Protein AF-A0A6B3NGH5-F1 (afdb_monomer_lite)

Radius of gyration: 20.78 Å; chains: 1; bounding box: 49×38×72 Å

pLDDT: mean 90.03, std 9.17, range [48.97, 97.44]

Structure (mmCIF, N/CA/C/O backbone):
data_AF-A0A6B3NGH5-F1
#
_entry.id   AF-A0A6B3NGH5-F1
#
loop_
_atom_site.group_PDB
_atom_site.id
_atom_site.type_symbol
_atom_site.label_atom_id
_atom_site.label_alt_id
_atom_site.label_comp_id
_atom_site.label_asym_id
_atom_site.label_entity_id
_atom_site.label_seq_id
_atom_site.pdbx_PDB_ins_code
_atom_site.Cartn_x
_atom_site.Cartn_y
_atom_site.Cartn_z
_atom_site.occupancy
_atom_site.B_iso_or_equiv
_atom_site.auth_seq_id
_atom_site.auth_comp_id
_atom_site.auth_asym_id
_atom_site.auth_atom_id
_atom_site.pdbx_PDB_model_num
ATOM 1 N N . LEU A 1 1 ? 14.952 3.612 -24.398 1.00 73.38 1 LEU A N 1
ATOM 2 C CA . LEU A 1 1 ? 14.025 2.553 -23.954 1.00 73.38 1 LEU A CA 1
ATOM 3 C C . LEU A 1 1 ? 13.295 3.118 -22.760 1.00 73.38 1 LEU A C 1
ATOM 5 O O . LEU A 1 1 ? 13.963 3.381 -21.770 1.00 73.38 1 LEU A O 1
ATOM 9 N N . ASN A 1 2 ? 11.992 3.357 -22.868 1.00 83.50 2 ASN A N 1
ATOM 10 C CA . ASN A 1 2 ? 11.228 3.977 -21.785 1.00 83.50 2 ASN A CA 1
ATOM 11 C C . ASN A 1 2 ? 10.126 3.023 -21.331 1.00 83.50 2 ASN A C 1
ATOM 13 O O . ASN A 1 2 ? 9.523 2.340 -22.158 1.00 83.50 2 ASN A O 1
ATOM 17 N N . ALA A 1 3 ? 9.884 2.954 -20.025 1.00 87.00 3 ALA A N 1
ATOM 18 C CA . ALA A 1 3 ? 8.851 2.119 -19.430 1.00 87.00 3 ALA A CA 1
ATOM 19 C C . ALA A 1 3 ? 7.871 2.992 -18.641 1.00 87.00 3 ALA A C 1
ATOM 21 O O . ALA A 1 3 ? 8.282 3.832 -17.840 1.00 87.00 3 ALA A O 1
ATOM 22 N N . PHE A 1 4 ? 6.578 2.773 -18.869 1.00 90.31 4 PHE A N 1
ATOM 23 C CA . PHE A 1 4 ? 5.489 3.551 -18.291 1.00 90.31 4 PHE A CA 1
ATOM 24 C C . PHE A 1 4 ? 4.533 2.651 -17.514 1.00 90.31 4 PHE A C 1
ATOM 26 O O . PHE A 1 4 ? 3.924 1.740 -18.080 1.00 90.31 4 PHE A O 1
ATOM 33 N N . LEU A 1 5 ? 4.344 2.937 -16.230 1.00 90.56 5 LEU A N 1
ATOM 34 C CA . LEU A 1 5 ? 3.366 2.260 -15.384 1.00 90.56 5 LEU A CA 1
ATOM 35 C C . LEU A 1 5 ? 1.961 2.792 -15.678 1.00 90.56 5 LEU A C 1
ATOM 37 O O . LEU A 1 5 ? 1.683 3.972 -15.465 1.00 90.56 5 LEU A O 1
ATOM 41 N N . LYS A 1 6 ? 1.060 1.931 -16.160 1.00 90.50 6 LYS A N 1
ATOM 42 C CA . LYS A 1 6 ? -0.324 2.315 -16.503 1.00 90.50 6 LYS A CA 1
ATOM 43 C C . LYS A 1 6 ? -1.297 2.128 -15.344 1.00 90.50 6 LYS A C 1
ATOM 45 O O . LYS A 1 6 ? -2.176 2.964 -15.131 1.00 90.50 6 LYS A O 1
ATOM 50 N N . ASN A 1 7 ? -1.144 1.031 -14.609 1.00 90.44 7 ASN A N 1
ATOM 51 C CA . ASN A 1 7 ? -1.932 0.725 -13.424 1.00 90.44 7 ASN A CA 1
ATOM 52 C C . ASN A 1 7 ? -1.047 0.077 -12.362 1.00 90.44 7 ASN A C 1
ATOM 54 O O . ASN A 1 7 ? -0.052 -0.577 -12.685 1.00 90.44 7 ASN A O 1
ATOM 58 N N . PHE A 1 8 ? -1.420 0.294 -11.104 1.00 94.25 8 PHE A N 1
ATOM 59 C CA . PHE A 1 8 ? -0.773 -0.326 -9.964 1.00 94.25 8 PHE A CA 1
ATOM 60 C C . PHE A 1 8 ? -1.779 -0.429 -8.822 1.00 94.25 8 PHE A C 1
ATOM 62 O O . PHE A 1 8 ? -2.109 0.563 -8.179 1.00 94.25 8 PHE A O 1
ATOM 69 N N . LYS A 1 9 ? -2.331 -1.627 -8.631 1.00 95.56 9 LYS A N 1
ATOM 70 C CA . LYS A 1 9 ? -3.400 -1.902 -7.672 1.00 95.56 9 LYS A CA 1
ATOM 71 C C . LYS A 1 9 ? -2.952 -2.927 -6.655 1.00 95.56 9 LYS A C 1
ATOM 73 O O . LYS A 1 9 ? -2.328 -3.932 -7.004 1.00 95.56 9 LYS A O 1
ATOM 78 N N . ILE A 1 10 ? -3.347 -2.697 -5.415 1.00 96.56 10 ILE A N 1
ATOM 79 C CA . ILE A 1 10 ? -3.049 -3.584 -4.299 1.00 96.56 10 ILE A CA 1
ATOM 80 C C . ILE A 1 10 ? -4.373 -4.001 -3.682 1.00 96.56 10 ILE A C 1
ATOM 82 O O . ILE A 1 10 ? -5.109 -3.165 -3.170 1.00 96.56 10 ILE A O 1
ATOM 86 N N . TYR A 1 11 ? -4.684 -5.287 -3.763 1.00 97.19 11 TYR A N 1
ATOM 87 C CA . TYR A 1 11 ? -5.745 -5.901 -2.981 1.00 97.19 11 TYR A CA 1
ATOM 88 C C . TYR A 1 11 ? -5.147 -6.402 -1.670 1.00 97.19 11 TYR A C 1
ATOM 90 O O . TYR A 1 11 ? -4.108 -7.062 -1.677 1.00 97.19 11 TYR A O 1
ATOM 98 N N . SER A 1 12 ? -5.805 -6.112 -0.559 1.00 96.94 12 SER A N 1
ATOM 99 C CA . SER A 1 12 ? -5.442 -6.637 0.751 1.00 96.94 12 SER A CA 1
ATOM 100 C C . SER A 1 12 ? -6.680 -7.134 1.465 1.00 96.94 12 SER A C 1
ATOM 102 O O . SER A 1 12 ? -7.665 -6.409 1.525 1.00 96.94 12 SER A O 1
ATOM 104 N N . GLU A 1 13 ? -6.596 -8.313 2.055 1.00 97.38 13 GLU A N 1
ATOM 105 C CA . GLU A 1 13 ? -7.572 -8.894 2.962 1.00 97.38 13 GLU A CA 1
ATOM 106 C C . GLU A 1 13 ? -6.822 -9.325 4.217 1.00 97.38 13 GLU A C 1
ATOM 108 O O . GLU A 1 13 ? -6.041 -10.279 4.187 1.00 97.38 13 GLU A O 1
ATOM 113 N N . ILE A 1 14 ? -6.985 -8.550 5.287 1.00 96.88 14 ILE A N 1
ATOM 114 C CA . ILE A 1 14 ? -6.198 -8.694 6.510 1.00 96.88 14 ILE A CA 1
ATOM 115 C C . ILE A 1 14 ? -7.109 -9.207 7.611 1.00 96.88 14 ILE A C 1
ATOM 117 O O . ILE A 1 14 ? -8.087 -8.553 7.959 1.00 96.88 14 ILE A O 1
ATOM 121 N N . THR A 1 15 ? -6.776 -10.367 8.169 1.00 96.00 15 THR A N 1
ATOM 122 C CA . THR A 1 15 ? -7.582 -11.025 9.208 1.00 96.00 15 THR A CA 1
ATOM 123 C C . THR A 1 15 ? -6.779 -11.346 10.463 1.00 96.00 15 THR A C 1
ATOM 125 O O . THR A 1 15 ? -7.368 -11.544 11.524 1.00 96.00 15 THR A O 1
ATOM 128 N N . SER A 1 16 ? -5.445 -11.346 10.381 1.00 95.94 16 SER A N 1
ATOM 129 C CA . SER A 1 16 ? -4.566 -11.630 11.521 1.00 95.94 16 SER A CA 1
ATOM 130 C C . SER A 1 16 ? -4.458 -10.485 12.532 1.00 95.94 16 SER A C 1
ATOM 132 O O . SER A 1 16 ? -4.148 -10.725 13.699 1.00 95.94 16 SER A O 1
ATOM 134 N N . LEU A 1 17 ? -4.712 -9.244 12.108 1.00 96.00 17 LEU A N 1
ATOM 135 C CA . LEU A 1 17 ? -4.706 -8.071 12.983 1.00 96.00 17 LEU A CA 1
ATOM 136 C C . LEU A 1 17 ? -6.031 -7.926 13.731 1.00 96.00 17 LEU A C 1
ATOM 138 O O . LEU A 1 17 ? -7.089 -8.294 13.222 1.00 96.00 17 LEU A O 1
ATOM 142 N N . THR A 1 18 ? -5.990 -7.308 14.912 1.00 95.25 18 THR A N 1
ATOM 143 C CA . THR A 1 18 ? -7.204 -6.907 15.633 1.00 95.25 18 THR A CA 1
ATOM 144 C C . THR A 1 18 ? -8.047 -5.980 14.760 1.00 95.25 18 THR A C 1
ATOM 146 O O . THR A 1 18 ? -7.540 -4.972 14.265 1.00 95.25 18 THR A O 1
ATOM 149 N N . ALA A 1 19 ? -9.324 -6.321 14.580 1.00 94.94 19 ALA A N 1
ATOM 150 C CA . ALA A 1 19 ? -10.251 -5.513 13.799 1.00 94.94 19 ALA A CA 1
ATOM 151 C C . ALA A 1 19 ? -10.449 -4.130 14.432 1.00 94.94 19 ALA A C 1
ATOM 153 O O . ALA A 1 19 ? -10.555 -4.006 15.654 1.00 94.94 19 ALA A O 1
ATOM 154 N N . VAL A 1 20 ? -10.514 -3.098 13.591 1.00 95.00 20 VAL A N 1
ATOM 155 C CA . VAL A 1 20 ? -10.707 -1.712 14.022 1.00 95.00 20 VAL A CA 1
ATOM 156 C C . VAL A 1 20 ? -11.993 -1.148 13.441 1.00 95.00 20 VAL A C 1
ATOM 158 O O . VAL A 1 20 ? -12.229 -1.215 12.230 1.00 95.00 20 VAL A O 1
ATOM 161 N N . THR A 1 21 ? -12.800 -0.553 14.313 1.00 93.69 21 THR A N 1
ATOM 162 C CA . THR A 1 21 ? -14.038 0.135 13.957 1.00 93.69 21 THR A CA 1
ATOM 163 C C . THR A 1 21 ? -13.735 1.430 13.202 1.00 93.69 21 THR A C 1
ATOM 165 O O . THR A 1 21 ? -12.830 2.187 13.560 1.00 93.69 21 THR A O 1
ATOM 168 N N . ILE A 1 22 ? -14.490 1.687 12.135 1.00 90.00 22 ILE A N 1
ATOM 169 C CA . ILE A 1 22 ? -14.407 2.940 11.376 1.00 90.00 22 ILE A CA 1
ATOM 170 C C . ILE A 1 22 ? -14.859 4.093 12.289 1.00 90.00 22 ILE A C 1
ATOM 172 O O . ILE A 1 22 ? -15.864 3.938 12.983 1.00 90.00 22 ILE A O 1
ATOM 176 N N . PRO A 1 23 ? -14.153 5.238 12.315 1.00 89.56 23 PRO A N 1
ATOM 177 C CA . PRO A 1 23 ? -14.556 6.362 13.147 1.00 89.56 23 PRO A CA 1
ATOM 178 C C . PRO A 1 23 ? -15.903 6.929 12.690 1.00 89.56 23 PRO A C 1
ATOM 180 O O . PRO A 1 23 ? -16.113 7.178 11.501 1.00 89.56 23 PRO A O 1
ATOM 183 N N . ASP A 1 24 ? -16.786 7.199 13.648 1.00 88.56 24 ASP A N 1
ATOM 184 C CA . ASP A 1 24 ? -18.013 7.945 13.392 1.00 88.56 24 ASP A CA 1
ATOM 185 C C . ASP A 1 24 ? -17.692 9.423 13.153 1.00 88.56 24 ASP A C 1
ATOM 187 O O . ASP A 1 24 ? -17.005 10.079 13.943 1.00 88.56 24 ASP A O 1
ATOM 191 N N . PHE A 1 25 ? -18.229 9.980 12.069 1.00 87.62 25 PHE A N 1
ATOM 192 C CA . PHE A 1 25 ? -18.139 11.411 11.803 1.00 87.62 25 PHE A CA 1
ATOM 193 C C . PHE A 1 25 ? -19.359 12.130 12.370 1.00 87.62 25 PHE A C 1
ATOM 195 O O . PHE A 1 25 ? -20.503 11.789 12.070 1.00 87.62 25 PHE A O 1
ATOM 202 N N . SER A 1 26 ? -19.121 13.187 13.147 1.00 87.06 26 SER A N 1
ATOM 203 C CA . SER A 1 26 ? -20.198 14.093 13.542 1.00 87.06 26 SER A CA 1
ATOM 204 C C . SER A 1 26 ? -20.788 14.786 12.311 1.00 87.06 26 SER A C 1
ATOM 206 O O . SER A 1 26 ? -20.057 15.232 11.427 1.00 87.06 26 SER A O 1
ATOM 208 N N . VAL A 1 27 ? -22.113 14.945 12.280 1.00 85.00 27 VAL A N 1
ATOM 209 C CA . VAL A 1 27 ? -22.830 15.625 11.183 1.00 85.00 27 VAL A CA 1
ATOM 210 C C . VAL A 1 27 ? -22.392 17.087 11.038 1.00 85.00 27 VAL A C 1
ATOM 212 O O . VAL A 1 27 ? -22.444 17.648 9.947 1.00 85.00 27 VAL A O 1
ATOM 215 N N . VAL A 1 28 ? -21.931 17.701 12.131 1.00 91.44 28 VAL A N 1
ATOM 216 C CA . VAL A 1 28 ? -21.432 19.084 12.145 1.00 91.44 28 VAL A CA 1
ATOM 217 C C . VAL A 1 28 ? -19.915 19.184 11.955 1.00 91.44 28 VAL A C 1
ATOM 219 O O . VAL A 1 28 ? -19.385 20.292 11.970 1.00 91.44 28 VAL A O 1
ATOM 222 N N . ALA A 1 29 ? -19.209 18.059 11.782 1.00 89.69 29 ALA A N 1
ATOM 223 C CA . ALA A 1 29 ? -17.766 18.070 11.574 1.00 89.69 29 ALA A CA 1
ATOM 224 C C . ALA A 1 29 ? -17.413 18.740 10.242 1.00 89.69 29 ALA A C 1
ATOM 226 O O . ALA A 1 29 ? -17.968 18.433 9.183 1.00 89.69 29 ALA A O 1
ATOM 227 N N . THR A 1 30 ? -16.434 19.631 10.293 1.00 94.06 30 THR A N 1
ATOM 228 C CA . THR A 1 30 ? -15.821 20.230 9.114 1.00 94.06 30 THR A CA 1
ATOM 229 C C . THR A 1 30 ? -15.057 19.177 8.308 1.00 94.06 30 THR A C 1
ATOM 231 O O . THR A 1 30 ? -14.617 18.149 8.825 1.00 94.06 30 THR A O 1
ATOM 234 N N . ARG A 1 31 ? -14.813 19.457 7.022 1.00 93.19 31 ARG A N 1
ATOM 235 C CA . ARG A 1 31 ? -13.992 18.577 6.171 1.00 93.19 31 ARG A CA 1
ATOM 236 C C . ARG A 1 31 ? -12.586 18.348 6.732 1.00 93.19 31 ARG A C 1
ATOM 238 O O . ARG A 1 31 ? -12.055 17.252 6.598 1.00 93.19 31 ARG A O 1
ATOM 245 N N . ALA A 1 32 ? -11.997 19.364 7.365 1.00 92.50 32 ALA A N 1
ATOM 246 C CA . ALA A 1 32 ? -10.673 19.256 7.970 1.00 92.50 32 ALA A CA 1
ATOM 247 C C . ALA A 1 32 ? -10.668 18.278 9.157 1.00 92.50 32 ALA A C 1
ATOM 249 O O . ALA A 1 32 ? -9.751 17.470 9.281 1.00 92.50 32 ALA A O 1
ATOM 250 N N . GLU A 1 33 ? -11.706 18.306 9.996 1.00 92.81 33 GLU A N 1
ATOM 251 C CA . GLU A 1 33 ? -11.856 17.374 11.121 1.00 92.81 33 GLU A CA 1
ATOM 252 C C . GLU A 1 33 ? -12.081 15.940 10.638 1.00 92.81 33 GLU A C 1
ATOM 254 O O . GLU A 1 33 ? -11.452 15.019 11.154 1.00 92.81 33 GLU A O 1
ATOM 259 N N . GLN A 1 34 ? -12.906 15.753 9.603 1.00 92.00 34 GLN A N 1
ATOM 260 C CA . GLN A 1 34 ? -13.117 14.441 8.984 1.00 92.00 34 GLN A CA 1
ATOM 261 C C . GLN A 1 34 ? -11.812 13.876 8.409 1.00 92.00 34 GLN A C 1
ATOM 263 O O . GLN A 1 34 ? -11.473 12.721 8.655 1.00 92.00 34 GLN A O 1
ATOM 268 N N . GLN A 1 35 ? -11.042 14.700 7.690 1.00 91.75 35 GLN A N 1
ATOM 269 C CA . GLN A 1 35 ? -9.756 14.287 7.129 1.00 91.75 35 GLN A CA 1
ATOM 270 C C . GLN A 1 35 ? -8.741 13.946 8.225 1.00 91.75 35 GLN A C 1
ATOM 272 O O . GLN A 1 35 ? -8.037 12.944 8.117 1.00 91.75 35 GLN A O 1
ATOM 277 N N . LYS A 1 36 ? -8.678 14.748 9.293 1.00 92.06 36 LYS A N 1
ATOM 278 C CA . LYS A 1 36 ? -7.813 14.471 10.441 1.00 92.06 36 LYS A CA 1
ATOM 279 C C . LYS A 1 36 ? -8.173 13.137 11.098 1.00 92.06 36 LYS A C 1
ATOM 281 O O . LYS A 1 36 ? -7.283 12.321 11.301 1.00 92.06 36 LYS A O 1
ATOM 286 N N . ALA A 1 37 ? -9.454 12.898 11.375 1.00 92.75 37 ALA A N 1
ATOM 287 C CA . ALA A 1 37 ? -9.911 11.653 11.985 1.00 92.75 37 ALA A CA 1
ATOM 288 C C . ALA A 1 37 ? -9.640 10.434 11.087 1.00 92.75 37 ALA A C 1
ATOM 290 O O . ALA A 1 37 ? -9.232 9.389 11.585 1.00 92.75 37 ALA A O 1
ATOM 291 N N . ALA A 1 38 ? -9.790 10.571 9.765 1.00 91.75 38 ALA A N 1
ATOM 292 C CA . ALA A 1 38 ? -9.440 9.516 8.816 1.00 91.75 38 ALA A CA 1
ATOM 293 C C . ALA A 1 38 ? -7.934 9.193 8.832 1.00 91.75 38 ALA A C 1
ATOM 295 O O . ALA A 1 38 ? -7.563 8.022 8.871 1.00 91.75 38 ALA A O 1
ATOM 296 N N . LEU A 1 39 ? -7.069 10.215 8.857 1.00 92.75 39 LEU A N 1
ATOM 297 C CA . LEU A 1 39 ? -5.616 10.034 8.953 1.00 92.75 39 LEU A CA 1
ATOM 298 C C . LEU A 1 39 ? -5.199 9.427 10.298 1.00 92.75 39 LEU A C 1
ATOM 300 O O . LEU A 1 39 ? -4.352 8.538 10.335 1.00 92.75 39 LEU A O 1
ATOM 304 N N . GLU A 1 40 ? -5.788 9.884 11.402 1.00 93.38 40 GLU A N 1
ATOM 305 C CA . GLU A 1 40 ? -5.543 9.303 12.723 1.00 93.38 40 GLU A CA 1
ATOM 306 C C . GLU A 1 40 ? -5.961 7.833 12.744 1.00 93.38 40 GLU A C 1
ATOM 308 O O . GLU A 1 40 ? -5.157 6.982 13.120 1.00 93.38 40 GLU A O 1
ATOM 313 N N . TYR A 1 41 ? -7.157 7.510 12.251 1.00 94.31 41 TYR A N 1
ATOM 314 C CA . TYR A 1 41 ? -7.607 6.130 12.094 1.00 94.31 41 TYR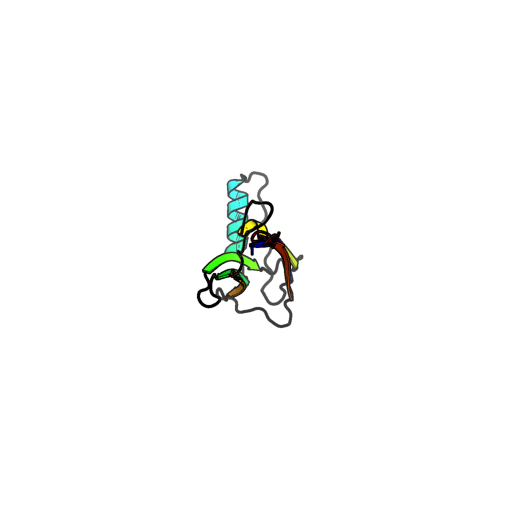 A CA 1
ATOM 315 C C . TYR A 1 41 ? -6.627 5.303 11.251 1.00 94.31 41 TYR A C 1
ATOM 317 O O . TYR A 1 41 ? -6.254 4.203 11.649 1.00 94.31 41 TYR A O 1
ATOM 325 N N . GLU A 1 42 ? -6.145 5.824 10.125 1.00 92.81 42 GLU A N 1
ATOM 326 C CA . GLU A 1 42 ? -5.264 5.075 9.230 1.00 92.81 42 GLU A CA 1
ATOM 327 C C . GLU A 1 42 ? -3.869 4.803 9.827 1.00 92.81 42 GLU A C 1
ATOM 329 O O . GLU A 1 42 ? -3.308 3.718 9.645 1.00 92.81 42 GLU A O 1
ATOM 334 N N . TRP A 1 43 ? -3.295 5.766 10.551 1.00 94.19 43 TRP A N 1
ATOM 335 C CA . TRP A 1 43 ? -1.896 5.708 10.995 1.00 94.19 43 TRP A CA 1
ATOM 336 C C . TRP A 1 43 ? -1.703 5.359 12.473 1.00 94.19 43 TRP A C 1
ATOM 338 O O . TRP A 1 43 ? -0.570 5.086 12.882 1.00 94.19 43 TRP A O 1
ATOM 348 N N . THR A 1 44 ? -2.768 5.325 13.274 1.00 93.75 44 THR A N 1
ATOM 349 C CA . THR A 1 44 ? -2.706 4.915 14.692 1.00 93.75 44 THR A CA 1
ATOM 350 C C . THR A 1 44 ? -3.292 3.528 14.953 1.00 93.75 44 THR A C 1
ATOM 352 O O . THR A 1 44 ? -2.984 2.920 15.976 1.00 93.75 44 THR A O 1
ATOM 355 N N . SER A 1 45 ? -4.073 2.993 14.013 1.00 95.69 45 SER A N 1
ATOM 356 C CA . SER A 1 45 ? -4.607 1.632 14.084 1.00 95.69 45 SER A CA 1
ATOM 357 C C . SER A 1 45 ? -3.519 0.556 13.959 1.00 95.69 45 SER A C 1
ATOM 359 O O . SER A 1 45 ? -2.519 0.779 13.259 1.00 95.69 45 SER A O 1
ATOM 361 N N . PRO A 1 46 ? -3.735 -0.642 14.548 1.00 96.44 46 PRO A N 1
ATOM 362 C CA . PRO A 1 46 ? -2.992 -1.845 14.191 1.00 96.44 46 PRO A CA 1
ATOM 363 C C . PRO A 1 46 ? -2.995 -2.058 12.677 1.00 96.44 46 PRO A C 1
ATOM 365 O O . PRO A 1 46 ? -4.054 -2.160 12.054 1.00 96.44 46 PRO A O 1
ATOM 368 N N . ARG A 1 47 ? -1.802 -2.092 12.081 1.00 96.19 47 ARG A N 1
ATOM 369 C CA . ARG A 1 47 ? -1.628 -2.166 10.627 1.00 96.19 47 ARG A CA 1
ATOM 370 C C . ARG A 1 47 ? -0.370 -2.926 10.238 1.00 96.19 47 ARG A C 1
ATOM 372 O O . ARG A 1 47 ? 0.608 -2.935 10.985 1.00 96.19 47 ARG A O 1
ATOM 379 N N . PHE A 1 48 ? -0.352 -3.405 9.001 1.00 97.12 48 PHE A N 1
ATOM 380 C CA . PHE A 1 48 ? 0.892 -3.636 8.275 1.00 97.12 48 PHE A CA 1
ATOM 381 C C . PHE A 1 48 ? 1.213 -2.420 7.404 1.00 97.12 48 PHE A C 1
ATOM 383 O O . PHE A 1 48 ? 0.321 -1.840 6.785 1.00 97.12 48 PHE A O 1
ATOM 390 N N . GLU A 1 49 ? 2.485 -2.022 7.339 1.00 97.38 49 GLU A N 1
ATOM 391 C CA . GLU A 1 49 ? 2.920 -0.951 6.441 1.00 97.38 49 GLU A CA 1
ATOM 392 C C . GLU A 1 49 ? 3.466 -1.562 5.149 1.00 97.38 49 GLU A C 1
ATOM 394 O O . GLU A 1 49 ? 4.492 -2.243 5.153 1.00 97.38 49 GLU A O 1
ATOM 399 N N . LEU A 1 50 ? 2.789 -1.295 4.033 1.00 97.25 50 LEU A N 1
ATOM 400 C CA . LEU A 1 50 ? 3.297 -1.606 2.703 1.00 97.25 50 LEU A CA 1
ATOM 401 C C . LEU A 1 50 ? 3.958 -0.356 2.132 1.00 97.25 50 LEU A C 1
ATOM 403 O O . LEU A 1 50 ? 3.330 0.691 1.980 1.00 97.25 50 LEU A O 1
ATOM 407 N N . ARG A 1 51 ? 5.243 -0.454 1.808 1.00 97.06 51 ARG A N 1
ATOM 408 C CA . ARG A 1 51 ? 6.013 0.617 1.178 1.00 97.06 51 ARG A CA 1
ATOM 409 C C . ARG A 1 51 ? 6.126 0.372 -0.308 1.00 97.06 51 ARG A C 1
ATOM 411 O O . ARG A 1 51 ? 6.468 -0.727 -0.731 1.00 97.06 51 ARG A O 1
ATOM 418 N N . ILE A 1 52 ? 5.912 1.421 -1.083 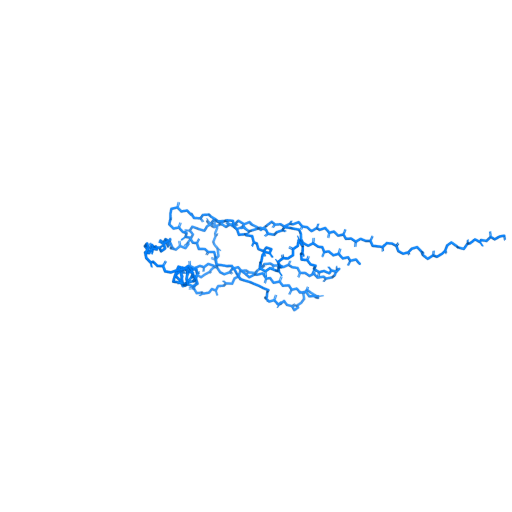1.00 95.75 52 ILE A N 1
ATOM 419 C CA . ILE A 1 52 ? 6.262 1.443 -2.497 1.00 95.75 52 ILE A CA 1
ATOM 420 C C . ILE A 1 52 ? 7.689 1.964 -2.582 1.00 95.75 52 ILE A C 1
ATOM 422 O O . ILE A 1 52 ? 7.999 3.023 -2.027 1.00 95.75 52 ILE A O 1
ATOM 426 N N . VAL A 1 53 ? 8.562 1.214 -3.241 1.00 95.56 53 VAL A N 1
ATOM 427 C CA . VAL A 1 53 ? 9.992 1.510 -3.321 1.00 95.56 53 VAL A CA 1
ATOM 428 C C . VAL A 1 53 ? 10.454 1.530 -4.769 1.00 95.56 53 VAL A C 1
ATOM 430 O O . VAL A 1 53 ? 9.942 0.784 -5.599 1.00 95.56 53 VAL A O 1
ATOM 433 N N . SER A 1 54 ? 11.432 2.374 -5.078 1.00 94.00 54 SER A N 1
ATOM 434 C CA . SER A 1 54 ? 12.052 2.427 -6.403 1.00 94.00 54 SER A CA 1
ATOM 435 C C . SER A 1 54 ? 13.568 2.371 -6.315 1.00 94.00 54 SER A C 1
ATOM 437 O O . SER A 1 54 ? 14.148 2.798 -5.317 1.00 94.00 54 SER A O 1
ATOM 439 N N . SER A 1 55 ? 14.214 1.888 -7.369 1.00 92.94 55 SER A N 1
ATOM 440 C CA . SER A 1 55 ? 15.668 1.919 -7.507 1.00 92.94 55 SER A CA 1
ATOM 441 C C . SER A 1 55 ? 16.060 2.206 -8.951 1.00 92.94 55 SER A C 1
ATOM 443 O O . SER A 1 55 ? 15.386 1.759 -9.870 1.00 92.94 55 SER A O 1
ATOM 445 N N . SER A 1 56 ? 17.160 2.924 -9.161 1.00 89.81 56 SER A N 1
ATOM 446 C CA . SER A 1 56 ? 17.762 3.115 -10.488 1.00 89.81 56 SER A CA 1
ATOM 447 C C . SER A 1 56 ? 18.850 2.087 -10.813 1.00 89.81 56 SER A C 1
ATOM 449 O O . SER A 1 56 ? 19.373 2.083 -11.919 1.00 89.81 56 SER A O 1
ATOM 451 N N . ASN A 1 57 ? 19.242 1.252 -9.844 1.00 88.69 57 ASN A N 1
ATOM 452 C CA . ASN A 1 57 ? 20.352 0.306 -9.993 1.00 88.69 57 ASN A CA 1
ATOM 453 C C . ASN A 1 57 ? 20.106 -1.064 -9.340 1.00 88.69 57 ASN A C 1
ATOM 455 O O . ASN A 1 57 ? 21.003 -1.901 -9.334 1.00 88.69 57 ASN A O 1
ATOM 459 N N . GLY A 1 58 ? 18.930 -1.283 -8.747 1.00 88.62 58 GLY A N 1
ATOM 460 C CA . GLY A 1 58 ? 18.551 -2.520 -8.058 1.00 88.62 58 GLY A CA 1
ATOM 461 C C . GLY A 1 58 ? 19.168 -2.707 -6.664 1.00 88.62 58 GLY A C 1
ATOM 462 O O . GLY A 1 58 ? 18.742 -3.596 -5.929 1.00 88.62 58 GLY A O 1
ATOM 463 N N . THR A 1 59 ? 20.123 -1.864 -6.264 1.00 90.81 59 THR A N 1
ATOM 464 C CA . THR A 1 59 ? 20.868 -1.995 -4.999 1.00 90.81 59 THR A CA 1
ATOM 465 C C . THR A 1 59 ? 20.410 -0.977 -3.961 1.00 90.81 59 THR A C 1
ATOM 467 O O . THR A 1 59 ? 20.192 -1.319 -2.801 1.00 90.81 59 THR A O 1
ATOM 470 N N . LEU A 1 60 ? 20.250 0.286 -4.365 1.00 92.31 60 LEU A N 1
ATOM 471 C CA . LEU A 1 60 ? 19.799 1.363 -3.485 1.00 92.31 60 LEU A CA 1
ATOM 472 C C . LEU A 1 60 ? 18.310 1.600 -3.701 1.00 92.31 60 LEU A C 1
ATOM 474 O O . LEU A 1 60 ? 17.902 2.095 -4.752 1.00 92.31 60 LEU A O 1
ATOM 478 N N . TRP A 1 61 ? 17.508 1.239 -2.703 1.00 95.25 61 TRP A N 1
ATOM 479 C CA . TRP A 1 61 ? 16.057 1.376 -2.739 1.00 95.25 61 TRP A CA 1
ATOM 480 C C . TRP A 1 61 ? 15.614 2.613 -1.966 1.00 95.25 61 TRP A C 1
ATOM 482 O O . TRP A 1 61 ? 15.979 2.804 -0.806 1.00 95.25 61 TRP A O 1
ATOM 492 N N . THR A 1 62 ? 14.802 3.450 -2.604 1.00 94.12 62 THR A N 1
ATOM 493 C CA . THR A 1 62 ? 14.206 4.644 -2.003 1.00 94.12 62 THR A CA 1
ATOM 494 C C . THR A 1 62 ? 12.709 4.443 -1.825 1.00 94.12 62 THR A C 1
ATOM 496 O O . THR A 1 62 ? 12.032 3.904 -2.698 1.00 94.12 62 THR A O 1
ATOM 499 N N . THR A 1 63 ? 12.172 4.862 -0.678 1.00 96.25 63 THR A N 1
ATOM 500 C CA . THR A 1 63 ? 10.721 4.830 -0.446 1.00 96.25 63 THR A CA 1
ATOM 501 C C . THR A 1 63 ? 10.055 5.955 -1.226 1.00 96.25 63 THR A C 1
ATOM 503 O O . THR A 1 63 ? 10.447 7.113 -1.106 1.00 96.25 63 THR A O 1
ATOM 506 N N . ARG A 1 64 ? 9.036 5.604 -2.006 1.00 93.69 64 ARG A N 1
ATOM 507 C CA . ARG A 1 64 ? 8.201 6.527 -2.782 1.00 93.69 64 ARG A CA 1
ATOM 508 C C . ARG A 1 64 ? 6.866 6.800 -2.107 1.00 93.69 64 ARG A C 1
ATOM 510 O O . ARG A 1 64 ? 6.307 7.872 -2.282 1.00 93.69 64 ARG A O 1
ATOM 517 N N . GLY A 1 65 ? 6.382 5.855 -1.309 1.00 95.00 65 GLY A N 1
ATOM 518 C CA . GLY A 1 65 ? 5.121 6.005 -0.605 1.00 95.00 65 GLY A CA 1
ATOM 519 C C . GLY A 1 65 ? 4.825 4.855 0.337 1.00 95.00 65 GLY A C 1
ATOM 520 O O . GLY A 1 65 ? 5.566 3.870 0.392 1.00 95.00 65 GLY A O 1
ATOM 521 N N . LYS A 1 66 ? 3.749 5.006 1.102 1.00 96.06 66 LYS A N 1
ATOM 522 C CA . LYS A 1 66 ? 3.344 4.068 2.145 1.00 96.06 66 LYS A CA 1
ATOM 523 C C . LYS A 1 66 ? 1.834 3.890 2.122 1.00 96.06 66 LYS A C 1
ATOM 525 O O . LYS A 1 66 ? 1.114 4.857 1.900 1.00 96.06 66 LYS A O 1
ATOM 530 N N . ILE A 1 67 ? 1.386 2.672 2.385 1.00 96.38 67 ILE A N 1
ATOM 531 C CA . ILE A 1 67 ? -0.020 2.296 2.492 1.00 96.38 67 ILE A CA 1
ATOM 532 C C . ILE A 1 67 ? -0.207 1.552 3.812 1.00 96.38 67 ILE A C 1
ATOM 534 O O . ILE A 1 67 ? 0.578 0.661 4.151 1.00 96.38 67 ILE A O 1
ATOM 538 N N . SER A 1 68 ? -1.248 1.933 4.547 1.00 96.00 68 SER A N 1
ATOM 539 C CA . SER A 1 68 ? -1.683 1.253 5.761 1.00 96.00 68 SER A CA 1
ATOM 540 C C . SER A 1 68 ? -2.651 0.122 5.411 1.00 96.00 68 SER A C 1
ATOM 542 O O . SER A 1 68 ? -3.733 0.364 4.873 1.00 96.00 68 SER A O 1
ATOM 544 N N . LEU A 1 69 ? -2.261 -1.121 5.700 1.00 96.12 69 LEU A N 1
ATOM 545 C CA . LEU A 1 69 ? -3.120 -2.295 5.549 1.00 96.12 69 LEU A CA 1
ATOM 546 C C . LEU A 1 69 ? -3.726 -2.629 6.916 1.00 96.12 69 LEU A C 1
ATOM 548 O O . LEU A 1 69 ? -3.015 -3.080 7.814 1.00 96.12 69 LEU A O 1
ATOM 552 N N . ILE A 1 70 ? -5.024 -2.378 7.074 1.00 95.69 70 ILE A N 1
ATOM 553 C CA . ILE A 1 70 ? -5.757 -2.493 8.344 1.00 95.69 70 ILE A CA 1
ATOM 554 C C . ILE A 1 70 ? -6.837 -3.564 8.207 1.00 95.69 70 ILE A C 1
ATOM 556 O O . ILE A 1 70 ? -7.507 -3.628 7.176 1.00 95.69 70 ILE A O 1
ATOM 560 N N . ASN A 1 71 ? -7.052 -4.347 9.265 1.00 96.31 71 ASN A N 1
ATOM 561 C CA . ASN A 1 71 ? -8.252 -5.167 9.396 1.00 96.31 71 ASN A CA 1
ATOM 562 C C . ASN A 1 71 ? -9.425 -4.287 9.852 1.00 96.31 71 ASN A C 1
ATOM 564 O O . ASN A 1 71 ? -9.467 -3.828 10.995 1.00 96.31 71 ASN A O 1
ATOM 568 N N . VAL A 1 72 ? -10.360 -4.013 8.951 1.00 94.31 72 VAL A N 1
ATOM 569 C CA . VAL A 1 72 ? -11.519 -3.164 9.235 1.00 94.31 72 VAL A CA 1
ATOM 570 C C . VAL A 1 72 ? -12.672 -4.029 9.701 1.00 94.31 72 VAL A C 1
ATOM 572 O O . VAL A 1 72 ? -13.035 -5.003 9.039 1.00 94.31 72 VAL A O 1
ATOM 575 N N . GLU A 1 73 ? -13.297 -3.638 10.806 1.00 93.62 73 GLU A N 1
ATOM 576 C CA . GLU A 1 73 ? -14.473 -4.334 11.313 1.00 93.62 73 GLU A CA 1
ATOM 577 C C . GLU A 1 73 ? -15.589 -4.394 10.254 1.00 93.62 73 GLU A C 1
ATOM 579 O O . GLU A 1 73 ? -15.959 -3.389 9.646 1.00 93.62 73 GLU A O 1
ATOM 584 N N . GLY A 1 74 ? -16.096 -5.602 9.995 1.00 90.56 74 GLY A N 1
ATOM 585 C CA . GLY A 1 74 ? -17.152 -5.864 9.012 1.00 90.56 74 GLY A CA 1
ATOM 586 C C . GLY A 1 74 ? -16.714 -5.859 7.541 1.00 90.56 74 GLY A C 1
ATOM 587 O O . GLY A 1 74 ? -17.474 -6.333 6.697 1.00 90.56 74 GLY A O 1
ATOM 588 N N . TYR A 1 75 ? -15.509 -5.376 7.212 1.00 90.81 75 TYR A N 1
ATOM 589 C CA . TYR A 1 75 ? -15.031 -5.282 5.827 1.00 90.81 75 TYR A CA 1
ATOM 590 C C . TYR A 1 75 ? -13.499 -5.456 5.730 1.00 90.81 75 TYR A C 1
ATOM 592 O O . TYR A 1 75 ? -12.776 -4.493 5.465 1.00 90.81 75 TYR A O 1
ATOM 600 N N . PRO A 1 76 ? -12.972 -6.679 5.931 1.00 88.50 76 PRO A N 1
ATOM 601 C CA . PRO A 1 76 ? -11.533 -6.922 6.089 1.00 88.50 76 PRO A CA 1
ATOM 602 C C . PRO A 1 76 ? -10.721 -6.787 4.791 1.00 88.50 76 PRO A C 1
ATOM 604 O O . PRO A 1 76 ? -9.501 -6.945 4.823 1.00 88.50 76 PRO A O 1
ATOM 607 N N . TYR A 1 77 ? -11.367 -6.507 3.654 1.00 92.44 77 TYR A N 1
ATOM 608 C CA . TYR A 1 77 ? -10.726 -6.400 2.347 1.00 92.44 77 TYR A CA 1
ATOM 609 C C . TYR A 1 77 ? -10.765 -4.975 1.786 1.00 92.44 77 TYR A C 1
ATOM 611 O O . TYR A 1 77 ? -11.742 -4.247 1.937 1.00 92.44 77 TYR A O 1
ATOM 619 N N . ARG A 1 78 ? -9.700 -4.553 1.102 1.00 93.31 78 ARG A N 1
ATOM 620 C CA . ARG A 1 78 ? -9.577 -3.238 0.457 1.00 93.31 78 ARG A CA 1
ATOM 621 C C . ARG A 1 78 ? -8.795 -3.339 -0.846 1.00 93.31 78 ARG A C 1
ATOM 623 O O . ARG A 1 78 ? -7.920 -4.186 -1.002 1.00 93.31 78 ARG A O 1
ATOM 630 N N . ILE A 1 79 ? -9.116 -2.444 -1.778 1.00 94.56 79 ILE A N 1
ATOM 631 C CA . ILE A 1 79 ? -8.333 -2.211 -2.993 1.00 94.56 79 ILE A CA 1
ATOM 632 C C . ILE A 1 79 ? -7.746 -0.807 -2.896 1.00 94.56 79 ILE A C 1
ATOM 634 O O . ILE A 1 79 ? -8.486 0.165 -2.757 1.00 94.56 79 ILE A O 1
ATOM 638 N N . HIS A 1 80 ? -6.428 -0.711 -3.002 1.00 93.75 80 HIS A N 1
ATOM 639 C CA . HIS A 1 80 ? -5.682 0.538 -3.027 1.00 93.75 80 HIS A CA 1
ATOM 640 C C . HIS A 1 80 ? -5.213 0.821 -4.456 1.00 93.75 80 HIS A C 1
ATOM 642 O O . HIS A 1 80 ? -4.624 -0.056 -5.099 1.00 93.75 80 HIS A O 1
ATOM 648 N N . ASP A 1 81 ? -5.448 2.041 -4.945 1.00 93.06 81 ASP A N 1
ATOM 649 C CA . ASP A 1 81 ? -4.789 2.537 -6.154 1.00 93.06 81 ASP A CA 1
ATOM 650 C C . ASP A 1 81 ? -3.446 3.156 -5.760 1.00 93.06 81 ASP A C 1
ATOM 652 O O . ASP A 1 81 ? -3.362 4.256 -5.218 1.00 93.06 81 ASP A O 1
ATOM 656 N N . ALA A 1 82 ? -2.378 2.395 -5.968 1.00 92.19 82 ALA A N 1
ATOM 657 C CA . ALA A 1 82 ? -1.031 2.793 -5.597 1.00 92.19 82 ALA A CA 1
ATOM 658 C C . ALA A 1 82 ? -0.396 3.729 -6.638 1.00 92.19 82 ALA A C 1
ATOM 660 O O . ALA A 1 82 ? 0.668 4.294 -6.377 1.00 92.19 82 ALA A O 1
ATOM 661 N N . LYS A 1 83 ? -1.026 3.919 -7.809 1.00 91.81 83 LYS A N 1
ATOM 662 C CA . LYS A 1 83 ? -0.526 4.846 -8.829 1.00 91.81 83 LYS A CA 1
ATOM 663 C C . LYS A 1 83 ? -0.631 6.295 -8.364 1.00 91.81 83 LYS A C 1
ATOM 665 O O . LYS A 1 83 ? 0.311 7.048 -8.587 1.00 91.81 83 LYS A O 1
ATOM 670 N N . ASP A 1 84 ? -1.704 6.643 -7.658 1.00 88.81 84 ASP A N 1
ATOM 671 C CA . ASP A 1 84 ? -1.952 8.004 -7.159 1.00 88.81 84 ASP A CA 1
ATOM 672 C C . ASP A 1 84 ? -0.874 8.482 -6.174 1.00 88.81 84 ASP A C 1
ATOM 674 O O . ASP A 1 84 ? -0.642 9.679 -6.011 1.00 88.81 84 ASP A O 1
ATOM 678 N N . ILE A 1 85 ? -0.174 7.540 -5.538 1.00 89.44 85 ILE A N 1
ATOM 679 C CA . ILE A 1 85 ? 0.964 7.819 -4.657 1.00 89.44 85 ILE A CA 1
ATOM 680 C C . ILE A 1 85 ? 2.227 8.153 -5.465 1.00 89.44 85 ILE A C 1
ATOM 682 O O . ILE A 1 85 ? 3.084 8.904 -5.005 1.00 89.44 85 ILE A O 1
ATOM 686 N N . LEU A 1 86 ? 2.366 7.574 -6.658 1.00 89.38 86 LEU A N 1
ATOM 687 C CA . LEU A 1 86 ? 3.542 7.731 -7.511 1.00 89.38 86 LEU A CA 1
ATOM 688 C C . LEU A 1 86 ? 3.437 8.959 -8.413 1.00 89.38 86 LEU A C 1
ATOM 690 O O . LEU A 1 86 ? 4.430 9.658 -8.599 1.00 89.38 86 LEU A O 1
ATOM 694 N N . THR A 1 87 ? 2.252 9.215 -8.965 1.00 89.31 87 THR A N 1
ATOM 695 C CA . THR A 1 87 ? 2.028 10.272 -9.949 1.00 89.31 87 THR A CA 1
ATOM 696 C C . THR A 1 87 ? 0.570 10.720 -9.973 1.00 89.31 87 THR A C 1
ATOM 698 O O . THR A 1 87 ? -0.342 9.924 -9.773 1.00 89.31 87 THR A O 1
ATOM 701 N N . SER A 1 88 ? 0.344 11.993 -10.296 1.00 83.44 88 SER A N 1
ATOM 702 C CA . SER A 1 88 ? -0.979 12.525 -10.652 1.00 83.44 88 SER A CA 1
ATOM 703 C C . SER A 1 88 ? -1.265 12.452 -12.160 1.00 83.44 88 SER A C 1
ATOM 705 O O . SER A 1 88 ? -2.333 12.859 -12.617 1.00 83.44 88 SER A O 1
ATOM 707 N N . GLY A 1 89 ? -0.300 11.969 -12.950 1.00 84.38 89 GLY A N 1
ATOM 708 C CA . GLY A 1 89 ? -0.398 11.850 -14.399 1.00 84.38 89 GLY A CA 1
ATOM 709 C C . GLY A 1 89 ? -1.091 10.571 -14.878 1.00 84.38 89 GLY A C 1
ATOM 710 O O . GLY A 1 89 ? -1.482 9.688 -14.115 1.00 84.38 89 GLY A O 1
ATOM 711 N N . LEU A 1 90 ? -1.207 10.438 -16.204 1.00 82.25 90 LEU A N 1
ATOM 712 C CA . LEU A 1 90 ? -1.782 9.240 -16.829 1.00 82.25 90 LEU A CA 1
ATOM 713 C C . LEU A 1 90 ? -0.918 7.987 -16.607 1.00 82.25 90 LEU A C 1
ATOM 715 O O . LEU A 1 90 ? -1.458 6.879 -16.546 1.00 82.25 90 LEU A O 1
ATOM 719 N N . ALA A 1 91 ? 0.400 8.162 -16.488 1.00 83.75 91 ALA A N 1
ATOM 720 C CA . ALA A 1 91 ? 1.371 7.104 -16.244 1.00 83.75 91 ALA A CA 1
ATOM 721 C C . ALA A 1 91 ? 2.583 7.637 -15.465 1.00 83.75 91 ALA A C 1
ATOM 723 O O . ALA A 1 91 ? 2.911 8.817 -15.582 1.00 83.75 91 ALA A O 1
ATOM 724 N N . GLU A 1 92 ? 3.246 6.756 -14.715 1.00 87.44 92 GLU A N 1
ATOM 725 C CA . GLU A 1 92 ? 4.548 7.036 -14.091 1.00 87.44 92 GLU A CA 1
ATOM 726 C C . GLU A 1 92 ? 5.657 6.533 -15.016 1.00 87.44 92 GLU A C 1
ATOM 728 O O . GLU A 1 92 ? 5.618 5.383 -15.468 1.00 87.44 92 GLU A O 1
ATOM 733 N N . GLU A 1 93 ? 6.638 7.383 -15.306 1.00 88.00 93 GLU A N 1
ATOM 734 C CA . GLU A 1 93 ? 7.834 6.986 -16.045 1.00 88.00 93 GLU A CA 1
ATOM 735 C C . GLU A 1 93 ? 8.819 6.312 -15.084 1.00 88.00 93 GLU A C 1
ATOM 737 O O . GLU A 1 93 ? 9.339 6.936 -14.163 1.00 88.00 93 GLU A O 1
ATOM 742 N N . ILE A 1 94 ? 9.074 5.021 -15.297 1.00 83.69 94 ILE A N 1
ATOM 743 C CA . ILE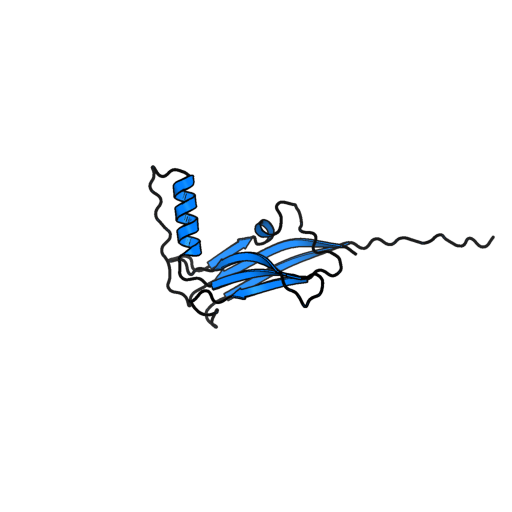 A 1 94 ? 10.030 4.244 -14.492 1.00 83.69 94 ILE A CA 1
ATOM 744 C C . ILE A 1 94 ? 11.445 4.343 -15.098 1.00 83.69 94 ILE A C 1
ATOM 746 O O . ILE A 1 94 ? 12.439 4.153 -14.401 1.00 83.69 94 ILE A O 1
ATOM 750 N N . GLY A 1 95 ? 11.555 4.708 -16.380 1.00 78.06 95 GLY A N 1
ATOM 751 C CA . GLY A 1 95 ? 12.814 4.698 -17.131 1.00 78.06 95 GLY A CA 1
ATOM 752 C C . GLY A 1 95 ? 13.218 3.288 -17.583 1.00 78.06 95 GLY A C 1
ATOM 753 O O . GLY A 1 95 ? 12.591 2.298 -17.214 1.00 78.06 95 GLY A O 1
ATOM 754 N N . GLY A 1 96 ? 14.242 3.191 -18.437 1.00 78.56 96 GLY A N 1
ATOM 755 C CA . GLY A 1 96 ? 14.665 1.919 -19.047 1.00 78.56 96 GLY A CA 1
ATOM 756 C C . GLY A 1 96 ? 15.288 0.910 -18.077 1.00 78.56 96 GLY A C 1
ATOM 757 O O . GLY A 1 96 ? 15.065 -0.285 -18.240 1.00 78.56 96 GLY A O 1
ATOM 758 N N . ASP A 1 97 ? 15.998 1.400 -17.057 1.00 82.88 97 ASP A N 1
ATOM 759 C CA . ASP A 1 97 ? 16.713 0.592 -16.051 1.00 82.88 97 ASP A CA 1
ATOM 760 C C . ASP A 1 97 ? 16.133 0.768 -14.634 1.00 82.88 97 ASP A C 1
ATOM 762 O O . ASP A 1 97 ? 16.761 0.420 -13.632 1.00 82.88 97 ASP A O 1
ATOM 766 N N . GLY A 1 98 ? 14.944 1.366 -14.529 1.00 86.31 98 GLY A N 1
ATOM 767 C CA . GLY A 1 98 ? 14.295 1.605 -13.249 1.00 86.31 98 GLY A CA 1
ATOM 768 C C . GLY A 1 98 ? 13.591 0.364 -12.713 1.00 86.31 98 GLY A C 1
ATOM 769 O O . GLY A 1 98 ? 12.948 -0.392 -13.440 1.00 86.31 98 GLY A O 1
ATOM 770 N N . TYR A 1 99 ? 13.671 0.195 -11.401 1.00 90.62 99 TYR A N 1
ATOM 771 C CA . TYR A 1 99 ? 12.991 -0.843 -10.647 1.00 90.62 99 TYR A CA 1
ATOM 772 C C . TYR A 1 99 ? 11.901 -0.202 -9.800 1.00 90.62 99 TYR A C 1
ATOM 774 O O . TYR A 1 99 ? 12.136 0.804 -9.126 1.00 90.62 99 TYR A O 1
ATOM 782 N N . LEU A 1 100 ? 10.727 -0.823 -9.793 1.00 92.19 100 LEU A N 1
ATOM 783 C CA . LEU A 1 100 ? 9.640 -0.523 -8.872 1.00 92.19 100 LEU A CA 1
ATOM 784 C C . LEU A 1 100 ? 9.328 -1.793 -8.088 1.00 92.19 100 LEU A C 1
ATOM 786 O O . LEU A 1 100 ? 9.255 -2.881 -8.654 1.00 92.19 100 LEU A O 1
ATOM 790 N N . GLY A 1 101 ? 9.153 -1.650 -6.784 1.00 91.75 101 GLY A N 1
ATOM 791 C CA . GLY A 1 101 ? 8.897 -2.761 -5.890 1.00 91.75 101 GLY A CA 1
ATOM 792 C C . GLY A 1 101 ? 7.965 -2.374 -4.759 1.00 91.75 101 GLY A C 1
ATOM 793 O O . GLY A 1 101 ? 7.621 -1.207 -4.551 1.00 91.75 101 GLY A O 1
ATOM 794 N N . VAL A 1 102 ? 7.586 -3.394 -4.005 1.00 94.62 102 VAL A N 1
ATOM 795 C CA . VAL A 1 102 ? 6.875 -3.257 -2.741 1.00 94.62 102 VAL A CA 1
ATOM 796 C C . VAL A 1 102 ? 7.705 -3.868 -1.623 1.00 94.62 102 VAL A C 1
ATOM 798 O O . VAL A 1 102 ? 8.437 -4.835 -1.832 1.00 94.62 102 VAL A O 1
ATOM 801 N N . GLN A 1 103 ? 7.586 -3.316 -0.427 1.00 95.94 103 GLN A N 1
ATOM 802 C CA . GLN A 1 103 ? 8.251 -3.831 0.758 1.00 95.94 103 GLN A CA 1
ATOM 803 C C . GLN A 1 103 ? 7.276 -3.816 1.929 1.00 95.94 103 GLN A C 1
ATOM 805 O O . GLN A 1 103 ? 6.709 -2.774 2.247 1.00 95.94 103 GLN A O 1
ATOM 810 N N . MET A 1 104 ? 7.122 -4.955 2.601 1.00 96.12 104 MET A N 1
ATOM 811 C CA . MET A 1 104 ? 6.428 -5.003 3.885 1.00 96.12 104 MET A CA 1
ATOM 812 C C . MET A 1 104 ? 7.360 -4.521 4.992 1.00 96.12 104 MET A C 1
ATOM 814 O O . MET A 1 104 ? 8.526 -4.916 5.047 1.00 96.12 104 MET A O 1
ATOM 818 N N . PHE A 1 105 ? 6.843 -3.664 5.864 1.00 95.62 105 PHE A N 1
ATOM 819 C CA . PHE A 1 105 ? 7.575 -3.124 6.995 1.00 95.62 105 PHE A CA 1
ATOM 820 C C . PHE A 1 105 ? 6.775 -3.315 8.282 1.00 95.62 105 PHE A C 1
ATOM 822 O O . PHE A 1 105 ? 5.603 -2.944 8.359 1.00 95.62 105 PHE A O 1
ATOM 829 N N . ASP A 1 106 ? 7.430 -3.879 9.293 1.00 95.00 106 ASP A N 1
ATOM 830 C CA . ASP A 1 106 ? 6.846 -4.027 10.621 1.00 95.00 106 ASP A CA 1
ATOM 831 C C . ASP A 1 106 ? 6.898 -2.685 11.363 1.00 95.00 106 ASP A C 1
ATOM 833 O O . ASP A 1 106 ? 7.966 -2.106 11.572 1.00 95.00 106 ASP A O 1
ATOM 837 N N . VAL A 1 107 ? 5.724 -2.178 11.736 1.00 95.31 107 VAL A N 1
ATOM 838 C CA . VAL A 1 107 ? 5.547 -0.928 12.491 1.00 95.31 107 VAL A CA 1
ATOM 839 C C . VAL A 1 107 ? 5.187 -1.171 13.961 1.00 95.31 107 VAL A C 1
ATOM 841 O O . VAL A 1 107 ? 4.715 -0.258 14.633 1.00 95.31 107 VAL A O 1
ATOM 844 N N . GLY A 1 108 ? 5.418 -2.387 14.464 1.00 95.56 108 G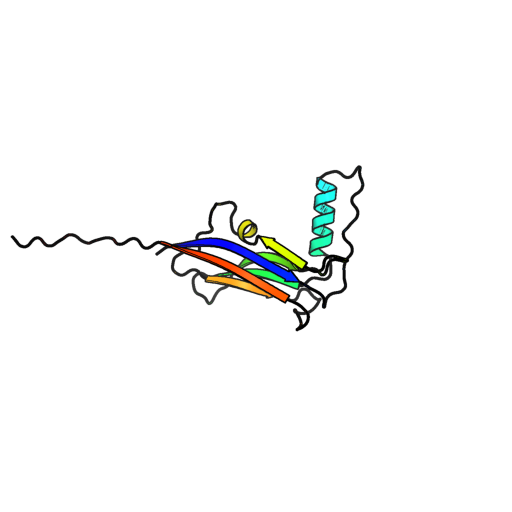LY A N 1
ATOM 845 C CA . GLY A 1 108 ? 5.163 -2.797 15.846 1.00 95.56 108 GLY A CA 1
ATOM 846 C C . GLY A 1 108 ? 4.013 -3.794 16.016 1.00 95.56 108 GLY A C 1
ATOM 847 O O . GLY A 1 108 ? 3.660 -4.104 17.151 1.00 95.56 108 GLY A O 1
ATOM 848 N N . TYR A 1 109 ? 3.439 -4.298 14.918 1.00 95.06 109 TYR A N 1
ATOM 849 C CA . TYR A 1 109 ? 2.319 -5.254 14.925 1.00 95.06 109 TYR A CA 1
ATOM 850 C C . TYR A 1 109 ? 2.657 -6.577 14.220 1.00 95.06 109 TYR A C 1
ATOM 852 O O . TYR A 1 109 ? 1.780 -7.421 14.045 1.00 95.06 109 TYR A O 1
ATOM 860 N N . GLY A 1 110 ? 3.919 -6.774 13.831 1.00 94.94 110 GLY A N 1
ATOM 861 C CA . GLY A 1 110 ? 4.381 -7.958 13.121 1.00 94.94 110 GLY A CA 1
ATOM 862 C C . GLY A 1 110 ? 4.268 -7.834 11.601 1.00 94.94 110 GLY A C 1
ATOM 863 O O . GLY A 1 110 ? 4.061 -6.757 11.038 1.00 94.94 110 GLY A O 1
ATOM 864 N N . LEU A 1 111 ? 4.430 -8.973 10.929 1.00 96.12 111 LEU A N 1
ATOM 865 C CA . LEU A 1 111 ? 4.309 -9.117 9.479 1.00 96.12 111 LEU A CA 1
ATOM 866 C C . LEU A 1 111 ? 3.074 -9.961 9.126 1.00 96.12 111 LEU A C 1
ATOM 868 O O . LEU A 1 111 ? 2.610 -10.722 9.978 1.00 96.12 111 LEU A O 1
ATOM 872 N N . PRO A 1 112 ? 2.571 -9.871 7.877 1.00 96.38 112 PRO A N 1
ATOM 873 C CA . PRO A 1 112 ? 1.475 -10.713 7.411 1.00 96.38 112 PRO A CA 1
ATOM 874 C C . PRO A 1 112 ? 1.732 -12.201 7.650 1.00 96.38 112 PRO A C 1
ATOM 876 O O . PRO A 1 112 ? 2.854 -12.693 7.509 1.00 96.38 112 PRO A O 1
ATOM 879 N N . THR A 1 113 ? 0.664 -12.916 7.976 1.00 96.50 113 THR A N 1
ATOM 880 C CA . THR A 1 113 ? 0.676 -14.356 8.249 1.00 96.50 113 THR A CA 1
ATOM 881 C C . THR A 1 113 ? -0.041 -15.123 7.135 1.00 96.50 113 THR A C 1
ATOM 883 O O . THR A 1 113 ? -0.551 -14.533 6.187 1.00 96.50 113 THR A O 1
ATOM 886 N N . SER A 1 114 ? -0.115 -16.454 7.233 1.00 96.38 114 SER A N 1
ATOM 887 C CA . SER A 1 114 ? -0.757 -17.289 6.205 1.00 96.38 114 SER A CA 1
ATOM 888 C C . SER A 1 114 ? -2.278 -17.128 6.097 1.00 96.38 114 SER A C 1
ATOM 890 O O . SER A 1 114 ? -2.867 -17.713 5.193 1.00 96.38 114 SER A O 1
ATOM 892 N N . VAL A 1 115 ? -2.922 -16.395 7.013 1.00 96.75 115 VAL A N 1
ATOM 893 C CA . VAL A 1 115 ? -4.365 -16.091 6.945 1.00 96.75 115 VAL A CA 1
ATOM 894 C C . VAL A 1 115 ? -4.663 -14.755 6.259 1.00 96.75 115 VAL A C 1
ATOM 896 O O . VAL A 1 115 ? -5.822 -14.442 6.001 1.00 96.75 115 VAL A O 1
ATOM 899 N N . ASP A 1 116 ? -3.631 -13.968 5.956 1.00 97.25 116 ASP A N 1
ATOM 900 C CA . ASP A 1 116 ? -3.765 -12.697 5.253 1.00 97.25 116 ASP A CA 1
ATOM 901 C C . ASP A 1 116 ? -3.536 -12.896 3.754 1.00 97.25 116 ASP A C 1
ATOM 903 O O . ASP A 1 116 ? -2.677 -13.673 3.334 1.00 97.25 116 ASP A O 1
ATOM 907 N N . THR A 1 117 ? -4.268 -12.150 2.931 1.00 97.44 117 THR A N 1
ATOM 908 C CA . THR A 1 117 ? -4.078 -12.146 1.478 1.00 97.44 117 THR A CA 1
ATOM 909 C C . THR A 1 117 ? -3.689 -10.754 1.016 1.00 97.44 117 THR A C 1
ATOM 911 O O . THR A 1 117 ? -4.441 -9.802 1.180 1.00 97.44 117 THR A O 1
ATOM 914 N N . ILE A 1 118 ? -2.520 -10.621 0.390 1.00 97.12 118 ILE A N 1
ATOM 915 C CA . ILE A 1 118 ? -2.076 -9.372 -0.237 1.00 97.12 118 ILE A CA 1
ATOM 916 C C . ILE A 1 118 ? -1.709 -9.688 -1.683 1.00 97.12 118 ILE A C 1
ATOM 918 O O . ILE A 1 118 ? -0.786 -10.453 -1.946 1.00 97.12 118 ILE A O 1
ATOM 922 N N . THR A 1 119 ? -2.444 -9.107 -2.626 1.00 96.75 119 THR A N 1
ATOM 923 C CA . THR A 1 119 ? -2.216 -9.272 -4.064 1.00 96.75 119 THR A CA 1
ATOM 924 C C . THR A 1 119 ? -1.828 -7.938 -4.671 1.00 96.75 119 THR A C 1
ATOM 926 O O . THR A 1 119 ? -2.568 -6.961 -4.586 1.00 96.75 119 THR A O 1
ATOM 929 N N . ILE A 1 120 ? -0.673 -7.905 -5.325 1.00 96.06 120 ILE A N 1
ATOM 930 C CA . ILE A 1 120 ? -0.174 -6.722 -6.021 1.00 96.06 120 ILE A CA 1
ATOM 931 C C . ILE A 1 120 ? -0.259 -6.987 -7.514 1.00 96.06 120 ILE A C 1
ATOM 933 O O . ILE A 1 120 ? 0.228 -8.000 -8.011 1.00 96.06 120 ILE A O 1
ATOM 937 N N . SER A 1 121 ? -0.887 -6.065 -8.227 1.00 95.19 121 SER A N 1
ATOM 938 C CA . SER A 1 121 ? -1.083 -6.144 -9.667 1.00 95.19 121 SER A CA 1
ATOM 939 C C . SER A 1 121 ? -0.670 -4.831 -10.311 1.00 95.19 121 SER A C 1
ATOM 941 O O . SER A 1 121 ? -0.900 -3.750 -9.770 1.00 95.19 121 SER A O 1
ATOM 943 N N . GLY A 1 122 ? -0.038 -4.916 -11.471 1.00 91.44 122 GLY A N 1
ATOM 944 C CA . GLY A 1 122 ? 0.390 -3.748 -12.219 1.00 91.44 122 GLY A CA 1
ATOM 945 C C . GLY A 1 122 ? 0.590 -4.089 -13.683 1.00 91.44 122 GLY A C 1
ATOM 946 O O . GLY A 1 122 ? 0.770 -5.251 -14.047 1.00 91.44 122 GLY A O 1
ATOM 947 N N . SER A 1 123 ? 0.565 -3.066 -14.526 1.00 91.56 123 SER A N 1
ATOM 948 C CA . SER A 1 123 ? 0.822 -3.201 -15.955 1.00 91.56 123 SER A CA 1
ATOM 949 C C . SER A 1 123 ? 1.759 -2.102 -16.419 1.00 91.56 123 SER A C 1
ATOM 951 O O . SER A 1 123 ? 1.538 -0.924 -16.115 1.00 91.56 123 SER A O 1
ATOM 953 N N . VAL A 1 124 ? 2.757 -2.492 -17.202 1.00 89.44 124 VAL A N 1
ATOM 954 C CA . VAL A 1 124 ? 3.780 -1.602 -17.746 1.00 89.44 124 VAL A CA 1
ATOM 955 C C . VAL A 1 124 ? 3.698 -1.626 -19.269 1.00 89.44 124 VAL A C 1
ATOM 957 O O . VAL A 1 124 ? 3.495 -2.676 -19.874 1.00 89.44 124 VAL A O 1
ATOM 960 N N . THR A 1 125 ? 3.843 -0.461 -19.893 1.00 90.38 125 THR A N 1
ATOM 961 C CA . THR A 1 125 ? 4.014 -0.316 -21.342 1.00 90.38 125 THR A CA 1
ATOM 962 C C . THR A 1 125 ? 5.440 0.127 -21.625 1.00 90.38 125 THR A C 1
ATOM 964 O O . THR A 1 125 ? 5.910 1.082 -21.013 1.00 90.38 125 THR A O 1
ATOM 967 N N . GLN A 1 126 ? 6.116 -0.540 -22.556 1.00 87.38 126 GLN A N 1
ATOM 968 C CA . GLN A 1 126 ? 7.479 -0.206 -22.958 1.00 87.38 126 GLN A CA 1
ATOM 969 C C . GLN A 1 126 ? 7.488 0.424 -24.352 1.00 87.38 126 GLN A C 1
ATOM 971 O O . GLN A 1 126 ? 6.836 -0.081 -25.264 1.00 87.38 126 GLN A O 1
ATOM 976 N N . GLU A 1 127 ? 8.240 1.509 -24.514 1.00 84.44 127 GLU A N 1
ATOM 977 C CA . GLU A 1 127 ? 8.431 2.210 -25.781 1.00 84.44 127 GLU A CA 1
ATOM 978 C C . GLU A 1 127 ? 9.878 2.062 -26.272 1.00 84.44 127 GLU A C 1
ATOM 980 O O . GLU A 1 127 ? 10.851 2.308 -25.541 1.00 84.44 127 GLU A O 1
ATOM 985 N N . ILE A 1 128 ? 10.010 1.641 -27.533 1.00 82.12 128 ILE A N 1
ATOM 986 C CA . ILE A 1 128 ? 11.282 1.415 -28.222 1.00 82.12 128 ILE A CA 1
ATOM 987 C C . ILE A 1 128 ? 11.335 2.342 -29.436 1.00 82.12 128 ILE A C 1
ATOM 989 O O . ILE A 1 128 ? 10.597 2.152 -30.400 1.00 82.12 128 ILE A O 1
ATOM 993 N N . HIS A 1 129 ? 12.244 3.317 -29.411 1.00 79.00 129 HIS A N 1
ATOM 994 C CA . HIS A 1 129 ? 12.560 4.129 -30.584 1.00 79.00 129 HIS A CA 1
ATOM 995 C C . HIS A 1 129 ? 13.719 3.491 -31.348 1.00 79.00 129 HIS A C 1
ATOM 997 O O . HIS A 1 129 ? 14.818 3.347 -30.811 1.00 79.00 129 HIS A O 1
ATOM 1003 N N . LEU A 1 130 ? 13.479 3.127 -32.606 1.00 79.44 130 LEU A N 1
ATOM 1004 C CA . LEU A 1 130 ? 14.518 2.673 -33.525 1.00 79.44 130 LEU A CA 1
ATOM 1005 C C . LEU A 1 130 ? 14.978 3.868 -34.359 1.00 79.44 130 LEU A C 1
ATOM 1007 O O . LEU A 1 130 ? 14.220 4.389 -35.174 1.00 79.44 130 LEU A O 1
ATOM 1011 N N . ILE A 1 131 ? 16.217 4.310 -34.154 1.00 79.94 131 ILE A N 1
ATOM 1012 C CA . ILE A 1 131 ? 16.838 5.327 -35.006 1.00 79.94 131 ILE A CA 1
ATOM 1013 C C . ILE A 1 131 ? 17.608 4.585 -36.096 1.00 79.94 131 ILE A C 1
ATOM 1015 O O . ILE A 1 131 ? 18.633 3.958 -35.829 1.00 79.94 131 ILE A O 1
ATOM 1019 N N . GLN A 1 132 ? 17.098 4.627 -37.324 1.00 71.19 132 GLN A N 1
ATOM 1020 C CA . GLN A 1 132 ? 17.772 4.030 -38.469 1.00 71.19 132 GLN A CA 1
ATOM 1021 C C . GLN A 1 132 ? 18.900 4.965 -38.927 1.00 71.19 132 GLN A C 1
ATOM 1023 O O . GLN A 1 132 ? 18.650 6.039 -39.470 1.00 71.19 132 GLN A O 1
ATOM 1028 N N . SER A 1 133 ? 20.149 4.562 -38.686 1.00 67.31 133 SER A N 1
ATOM 1029 C CA . SER 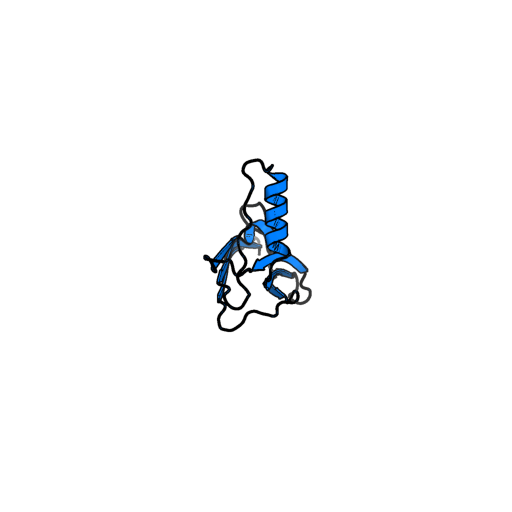A 1 133 ? 21.317 5.190 -39.310 1.00 67.31 133 SER A CA 1
ATOM 1030 C C . SER A 1 133 ? 21.239 4.972 -40.827 1.00 67.31 133 SER A C 1
ATOM 1032 O O . SER A 1 133 ? 20.953 3.863 -41.277 1.00 67.31 133 SER A O 1
ATOM 1034 N N . SER A 1 134 ? 21.404 6.050 -41.592 1.00 67.25 134 SER A N 1
ATOM 1035 C CA . SER A 1 134 ? 21.202 6.172 -43.043 1.00 67.25 134 SER A CA 1
ATOM 1036 C C . SER A 1 134 ? 21.601 4.948 -43.884 1.00 67.25 134 SER A C 1
ATOM 1038 O O . SER A 1 134 ? 22.683 4.389 -43.706 1.00 67.25 134 SER A O 1
ATOM 1040 N N . LEU A 1 135 ? 20.757 4.601 -44.871 1.00 55.44 135 LEU A N 1
ATOM 1041 C CA . LEU A 1 135 ? 21.101 3.689 -45.968 1.00 55.44 135 LEU A CA 1
ATOM 1042 C C . LEU A 1 135 ? 22.402 4.156 -46.639 1.00 55.44 135 LEU A C 1
ATOM 1044 O O . LEU A 1 135 ? 22.434 5.230 -47.240 1.00 55.44 135 LEU A O 1
ATOM 1048 N N . ASN A 1 136 ? 23.436 3.316 -46.619 1.00 55.91 136 ASN A N 1
ATOM 1049 C CA . ASN A 1 136 ? 24.497 3.407 -47.615 1.00 55.91 136 ASN A CA 1
ATOM 1050 C C . ASN A 1 136 ? 23.884 3.023 -48.967 1.00 55.91 136 ASN A C 1
ATOM 1052 O O . ASN A 1 136 ? 23.751 1.841 -49.285 1.00 55.91 136 ASN A O 1
ATOM 1056 N N . VAL A 1 137 ? 23.465 4.021 -49.744 1.00 53.88 137 VAL A N 1
ATOM 1057 C CA . VAL A 1 137 ? 23.210 3.843 -51.173 1.00 53.88 137 VAL A CA 1
ATOM 1058 C C . VAL A 1 137 ? 24.579 3.726 -51.834 1.00 53.88 137 VAL A C 1
ATOM 1060 O O . VAL A 1 137 ? 25.267 4.726 -52.027 1.00 53.88 137 VAL A O 1
ATOM 1063 N N . PHE A 1 138 ? 25.001 2.499 -52.131 1.00 48.97 138 PHE A N 1
ATOM 1064 C CA . PHE A 1 138 ? 26.064 2.284 -53.104 1.00 48.97 138 PHE A CA 1
ATOM 1065 C C . PHE A 1 138 ? 25.442 2.492 -54.489 1.00 48.97 138 PHE A C 1
ATOM 1067 O O . PHE A 1 138 ? 24.546 1.740 -54.876 1.00 48.97 138 PHE A O 1
ATOM 1074 N N . VAL A 1 139 ? 25.853 3.576 -55.154 1.00 53.38 139 VAL A N 1
ATOM 1075 C CA . VAL A 1 139 ? 25.556 3.877 -56.565 1.00 53.38 139 VAL A CA 1
ATOM 1076 C C . VAL A 1 139 ? 26.465 3.042 -57.454 1.00 53.38 139 VAL A C 1
ATOM 1078 O O . VAL A 1 139 ? 27.664 2.937 -57.104 1.00 53.38 139 VAL A O 1
#

Sequence (139 aa):
LNAFLKNFKIYSEITSLTAVTIPDFSVVATRAEQQKAALEYEWTSPRF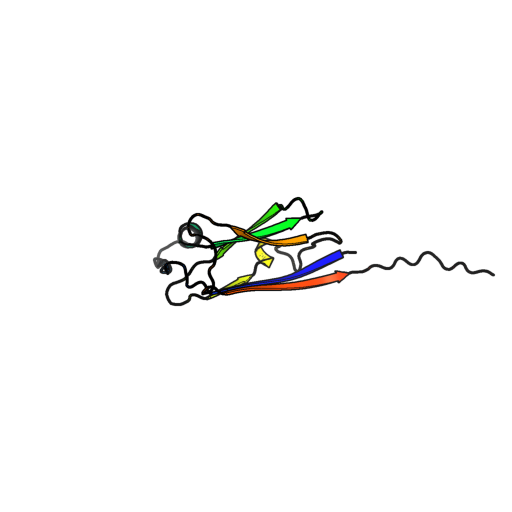ELRIVSSSNGTLWTTRGKISLINVEGYPYRIHDAKDILTSGLAEEIGGDGYLGVQMFDVGYGLPTSVDTITISGSVTQEIHLIQSSLNVFV

Foldseek 3Di:
DWKWWQFKKKKKQADPFDADEDDDDDPPDDPVRVVVSVVCCQPVAQFKKKFKWKDLAVPDIDTQDIGTQHCHPPDRMDMDGCQVSQDPDSIHIQGDRMDIDMDIDDPPNDTDDPVMDMDIDTDMDDDDDDDDDDDPPDD

Organism: NCBI:txid2607765

Secondary structure (DSSP, 8-state):
-EEEEEEEEEEEE--SSPPBPPPPPPTT--HHHHHHHHHHHHHHSS-EEEEEEEESSSSS-EEEEEEEE--BTT--EEEEE-HHHH-SSSSEE--TT-EEEEEEE-SSS----TT-EEEEEEEEEEE------------